Protein AF-A0A9E0UAN7-F1 (afdb_monomer)

Solvent-accessible surface area (backbone atoms only — not comparable to full-atom values): 4885 Å² total; per-residue (Å²): 136,73,68,72,75,76,69,63,57,97,73,68,72,74,41,82,46,78,45,31,70,57,25,84,83,60,50,68,68,60,54,51,54,49,57,76,66,53,85,67,55,76,82,44,34,42,80,47,78,36,81,88,22,35,76,58,42,73,77,43,100,57,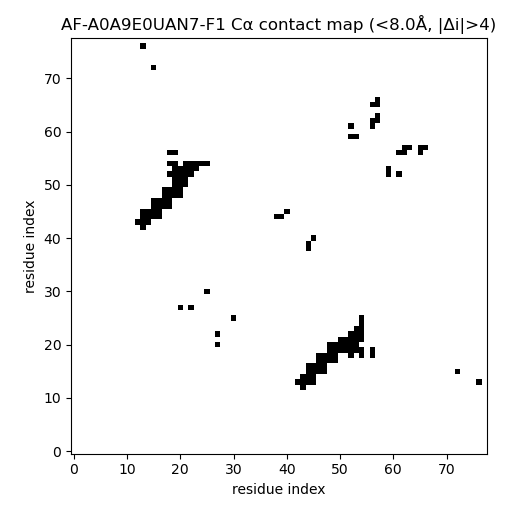9,71,57,52,52,49,54,52,50,54,54,60,64,68,71,111

Structure (mmCIF, N/CA/C/O backbone):
data_AF-A0A9E0UAN7-F1
#
_entry.id   AF-A0A9E0UAN7-F1
#
loop_
_atom_site.group_PDB
_atom_site.id
_atom_site.type_symbol
_atom_site.label_atom_id
_atom_site.label_alt_id
_atom_site.label_comp_id
_atom_site.label_asym_id
_atom_site.label_entity_id
_atom_site.label_seq_id
_atom_site.pdbx_PDB_ins_code
_atom_site.Cartn_x
_atom_site.Cartn_y
_atom_site.Cartn_z
_atom_site.occupancy
_atom_site.B_iso_or_equiv
_atom_site.auth_seq_id
_atom_site.auth_comp_id
_atom_site.auth_asym_id
_atom_site.auth_atom_id
_atom_site.pdbx_PDB_model_num
ATOM 1 N N . MET A 1 1 ? 11.383 16.839 7.609 1.00 51.91 1 MET A N 1
ATOM 2 C CA . MET A 1 1 ? 10.985 15.432 7.822 1.00 51.91 1 MET A CA 1
ATOM 3 C C . MET A 1 1 ? 10.901 15.048 9.308 1.00 51.91 1 MET A C 1
ATOM 5 O O . MET A 1 1 ? 10.405 13.972 9.591 1.00 51.91 1 MET A O 1
ATOM 9 N N . ASP A 1 2 ? 11.256 15.934 10.258 1.00 53.47 2 ASP A N 1
ATOM 10 C CA . ASP A 1 2 ? 11.367 15.567 11.690 1.00 53.47 2 ASP A CA 1
ATOM 11 C C . ASP A 1 2 ? 10.202 16.001 12.595 1.00 53.47 2 ASP A C 1
ATOM 13 O O . ASP A 1 2 ? 10.128 15.592 13.755 1.00 53.47 2 ASP A O 1
ATOM 17 N N . LEU A 1 3 ? 9.298 16.854 12.103 1.00 44.75 3 LEU A N 1
ATOM 18 C CA . LEU A 1 3 ? 8.214 17.417 12.920 1.00 44.75 3 LEU A CA 1
ATOM 19 C C . LEU A 1 3 ? 6.969 16.518 12.963 1.00 44.75 3 LEU A C 1
ATOM 21 O O . LEU A 1 3 ? 6.274 16.495 13.975 1.00 44.75 3 LEU A O 1
ATOM 25 N N . ALA A 1 4 ? 6.726 15.718 11.918 1.00 50.91 4 ALA A N 1
ATOM 26 C CA . ALA A 1 4 ? 5.580 14.805 11.851 1.00 50.91 4 ALA A CA 1
ATOM 27 C C . ALA A 1 4 ? 5.665 13.661 12.881 1.00 50.91 4 ALA A C 1
ATOM 29 O O . ALA A 1 4 ? 4.646 13.171 13.356 1.00 50.91 4 ALA A O 1
ATOM 30 N N . THR A 1 5 ? 6.876 13.272 13.289 1.00 51.72 5 THR A N 1
ATOM 31 C CA . THR A 1 5 ? 7.102 12.161 14.226 1.00 51.72 5 THR A CA 1
ATOM 32 C C . THR A 1 5 ? 6.763 12.522 15.678 1.00 51.72 5 THR A C 1
ATOM 34 O O . THR A 1 5 ? 6.453 11.633 16.465 1.00 51.72 5 THR A O 1
ATOM 37 N N . ARG A 1 6 ? 6.801 13.813 16.054 1.00 46.38 6 ARG A N 1
ATOM 38 C CA . ARG A 1 6 ? 6.662 14.266 17.458 1.00 46.38 6 ARG A CA 1
ATOM 39 C C . ARG A 1 6 ? 5.237 14.612 17.888 1.00 46.38 6 ARG A C 1
ATOM 41 O O . ARG A 1 6 ? 5.002 14.751 19.081 1.00 46.38 6 ARG A O 1
ATOM 48 N N . ALA A 1 7 ? 4.310 14.759 16.944 1.00 50.66 7 ALA A N 1
ATOM 49 C CA . ALA A 1 7 ? 2.927 15.159 17.216 1.00 50.66 7 ALA A CA 1
ATOM 50 C C . ALA A 1 7 ? 1.915 14.011 17.080 1.00 50.66 7 ALA A C 1
ATOM 52 O O . ALA A 1 7 ? 0.716 14.246 17.205 1.00 50.66 7 ALA A O 1
ATOM 53 N N . ALA A 1 8 ? 2.369 12.782 16.806 1.00 50.66 8 ALA A N 1
ATOM 54 C CA . ALA A 1 8 ? 1.465 11.646 16.692 1.00 50.66 8 ALA A CA 1
ATOM 55 C C . ALA A 1 8 ? 0.770 11.412 18.052 1.00 50.66 8 ALA A C 1
ATOM 57 O O . ALA A 1 8 ? 1.475 11.221 19.049 1.00 50.66 8 ALA A O 1
ATOM 58 N N . PRO A 1 9 ? -0.574 11.444 18.115 1.00 53.56 9 PRO A N 1
ATOM 59 C CA . PRO A 1 9 ? -1.326 11.129 19.326 1.00 53.56 9 PRO A CA 1
ATOM 60 C C . PRO A 1 9 ? -0.875 9.791 19.924 1.00 53.56 9 PRO A C 1
ATOM 62 O O . PRO A 1 9 ? -0.451 8.894 19.190 1.00 53.56 9 PRO A O 1
ATOM 65 N N . ARG A 1 10 ? -0.963 9.658 21.257 1.00 54.84 10 ARG A N 1
ATOM 66 C CA . ARG A 1 10 ? -0.638 8.406 21.975 1.00 54.84 10 ARG A CA 1
ATOM 67 C C . ARG A 1 10 ? -1.468 7.220 21.472 1.00 54.84 10 ARG A C 1
ATOM 69 O O . ARG A 1 10 ? -0.974 6.098 21.487 1.00 54.84 10 ARG A O 1
ATOM 76 N N . ASP A 1 11 ? -2.644 7.514 20.927 1.00 62.53 11 ASP A N 1
ATOM 77 C CA . ASP A 1 11 ? -3.559 6.562 20.318 1.00 62.53 11 ASP A CA 1
ATOM 78 C C . ASP A 1 11 ? -3.547 6.849 18.811 1.00 62.53 11 ASP A C 1
ATOM 80 O O . ASP A 1 11 ? -4.246 7.737 18.315 1.00 62.53 11 ASP A O 1
ATOM 84 N N . ARG A 1 12 ? -2.649 6.193 18.070 1.00 68.56 12 ARG A N 1
ATOM 85 C CA . ARG A 1 12 ? -2.623 6.359 16.612 1.00 68.56 12 ARG A CA 1
ATOM 86 C C . ARG A 1 12 ? -3.889 5.744 16.018 1.00 68.56 12 ARG A C 1
ATOM 88 O O . ARG A 1 12 ? -4.263 4.646 16.431 1.00 68.56 12 ARG A O 1
ATOM 95 N N . PRO A 1 13 ? -4.529 6.416 15.047 1.00 80.12 13 PRO A N 1
ATOM 96 C CA . PRO A 1 13 ? -5.666 5.832 14.362 1.00 80.12 13 PRO A CA 1
ATOM 97 C C . PRO A 1 13 ? -5.233 4.549 13.635 1.00 80.12 13 PRO A C 1
ATOM 99 O O . PRO A 1 13 ? -4.063 4.439 13.233 1.00 80.12 13 PRO A O 1
ATOM 102 N N . PRO A 1 14 ? -6.165 3.605 13.427 1.00 88.69 14 PRO A N 1
ATOM 103 C CA . PRO A 1 14 ? -5.947 2.477 12.536 1.00 88.69 14 PRO A CA 1
ATOM 104 C C . PRO A 1 14 ? -5.312 2.941 11.223 1.00 88.69 14 PRO A C 1
ATOM 106 O O . PRO A 1 14 ? -5.719 3.946 10.636 1.00 88.69 14 PRO A O 1
ATOM 109 N N . THR A 1 15 ? -4.276 2.234 10.782 1.00 91.62 15 THR A N 1
ATOM 110 C CA . THR A 1 15 ? -3.473 2.609 9.616 1.00 91.62 15 THR A CA 1
ATOM 111 C C . THR A 1 15 ? -3.507 1.496 8.576 1.00 91.62 15 THR A C 1
ATOM 113 O O . THR A 1 15 ? -3.152 0.354 8.866 1.00 91.62 15 THR A O 1
ATOM 116 N N .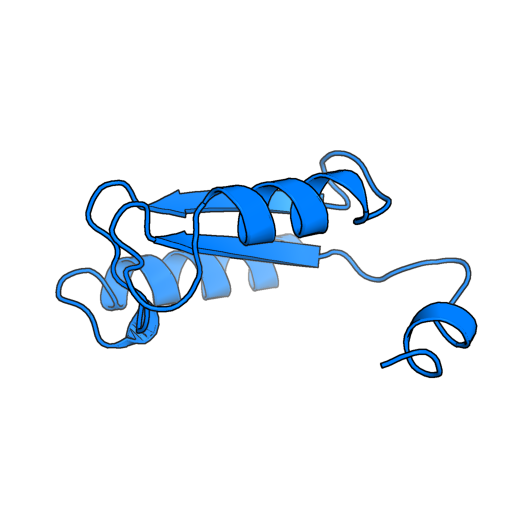 LEU A 1 16 ? -3.877 1.848 7.345 1.00 94.69 16 LEU A N 1
ATOM 117 C CA . LEU A 1 16 ? -3.763 0.991 6.169 1.00 94.69 16 LEU A CA 1
ATOM 118 C C . LEU A 1 16 ? -2.544 1.404 5.339 1.00 94.69 16 LEU A C 1
ATOM 120 O O . LEU A 1 16 ? -2.414 2.563 4.948 1.00 94.69 16 LEU A O 1
ATOM 124 N N . VAL A 1 17 ? -1.667 0.447 5.041 1.00 95.88 17 VAL A N 1
ATOM 125 C CA . VAL A 1 17 ? -0.520 0.615 4.144 1.00 95.88 17 VAL A CA 1
ATOM 126 C C . VAL A 1 17 ? -0.730 -0.252 2.911 1.00 95.88 17 VAL A C 1
ATOM 128 O O . VAL A 1 17 ? -0.930 -1.460 3.021 1.00 95.88 17 VAL A O 1
ATOM 131 N N . LEU A 1 18 ? -0.658 0.366 1.736 1.00 97.19 18 LEU A N 1
ATOM 132 C CA . LEU A 1 18 ? -0.825 -0.284 0.438 1.00 97.19 18 LEU A CA 1
ATOM 133 C C . LEU A 1 18 ? 0.477 -0.148 -0.352 1.00 97.19 18 LEU A C 1
ATOM 135 O O . LEU A 1 18 ? 1.015 0.956 -0.446 1.00 97.19 18 LEU A O 1
ATOM 139 N N . TYR A 1 19 ? 0.985 -1.243 -0.918 1.00 97.56 19 TYR A N 1
ATOM 140 C CA . TYR A 1 19 ? 2.240 -1.224 -1.672 1.00 97.56 19 TYR A CA 1
ATOM 141 C C . TYR A 1 19 ? 2.174 -2.057 -2.948 1.00 97.56 19 TYR A C 1
ATOM 143 O O . TYR A 1 19 ? 1.704 -3.194 -2.934 1.00 97.56 19 TYR A O 1
ATOM 151 N N . GLY A 1 20 ? 2.662 -1.490 -4.050 1.00 97.50 20 GLY A N 1
ATOM 152 C CA . GLY A 1 20 ? 2.844 -2.198 -5.312 1.00 97.50 20 GLY A CA 1
ATOM 153 C C . GLY A 1 20 ? 4.213 -2.862 -5.367 1.00 97.50 20 GLY A C 1
ATOM 154 O O . GLY A 1 20 ? 5.231 -2.192 -5.217 1.00 97.50 20 GLY A O 1
ATOM 155 N N . GLU A 1 21 ? 4.267 -4.172 -5.601 1.00 96.25 21 GLU A N 1
ATOM 156 C CA . GLU A 1 21 ? 5.545 -4.896 -5.645 1.00 96.25 21 GLU A CA 1
ATOM 157 C C . GLU A 1 21 ? 6.444 -4.481 -6.828 1.00 96.25 21 GLU A C 1
ATOM 159 O O . GLU A 1 21 ? 7.666 -4.668 -6.771 1.00 96.25 21 GLU A O 1
ATOM 164 N N . HIS A 1 22 ? 5.853 -3.886 -7.869 1.00 96.50 22 HIS A N 1
ATOM 165 C CA . HIS A 1 22 ? 6.535 -3.341 -9.043 1.00 96.50 22 HIS A CA 1
ATOM 166 C C . HIS A 1 22 ? 6.759 -1.821 -8.947 1.00 96.50 22 HIS A C 1
ATOM 168 O O . HIS A 1 22 ? 6.9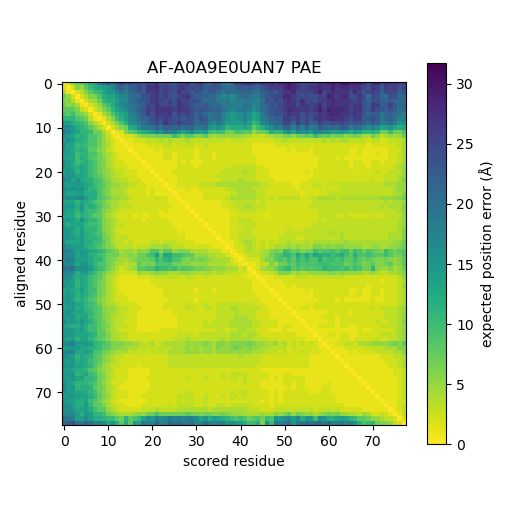02 -1.149 -9.964 1.00 96.50 22 HIS A O 1
ATOM 174 N N . ASP A 1 23 ? 6.751 -1.235 -7.747 1.00 96.62 23 ASP A N 1
ATOM 175 C CA . ASP A 1 23 ? 7.095 0.179 -7.589 1.00 96.62 23 ASP A CA 1
ATOM 176 C C . ASP A 1 23 ? 8.571 0.433 -7.966 1.00 96.62 23 ASP A C 1
ATOM 178 O O . ASP A 1 23 ? 9.497 -0.017 -7.289 1.00 96.62 23 ASP A O 1
ATOM 182 N N . GLU A 1 24 ? 8.784 1.157 -9.068 1.00 95.94 24 GLU A N 1
ATOM 183 C CA . GLU A 1 24 ? 10.107 1.568 -9.562 1.00 95.94 24 GLU A CA 1
ATOM 184 C C . GLU A 1 24 ? 10.535 2.955 -9.056 1.00 95.94 24 GLU A C 1
ATOM 186 O O . GLU A 1 24 ? 11.686 3.356 -9.231 1.00 95.94 24 GLU A O 1
ATOM 191 N N . ILE A 1 25 ? 9.622 3.696 -8.423 1.00 97.19 25 ILE A N 1
ATOM 192 C CA . ILE A 1 25 ? 9.869 5.042 -7.898 1.00 97.19 25 ILE A CA 1
ATOM 193 C C . ILE A 1 25 ? 10.312 4.957 -6.438 1.00 97.19 25 ILE A C 1
ATOM 195 O O . ILE A 1 25 ? 11.269 5.627 -6.046 1.00 97.19 25 ILE A O 1
ATOM 199 N N . ILE A 1 26 ? 9.644 4.128 -5.629 1.00 95.38 26 ILE A N 1
ATOM 200 C CA . ILE A 1 26 ? 10.000 3.873 -4.230 1.00 95.38 26 ILE A CA 1
ATOM 201 C C . ILE A 1 26 ? 10.732 2.527 -4.131 1.00 95.38 26 ILE A C 1
ATOM 203 O O . ILE A 1 26 ? 10.099 1.470 -4.199 1.00 95.38 26 ILE A O 1
ATOM 207 N N . PRO A 1 27 ? 12.057 2.523 -3.882 1.00 93.12 27 PRO A N 1
ATOM 208 C CA . PRO A 1 27 ? 12.812 1.286 -3.745 1.00 93.12 27 PRO A CA 1
ATOM 209 C C . PRO A 1 27 ? 12.300 0.427 -2.584 1.00 93.12 27 PRO A C 1
ATOM 211 O O . PRO A 1 27 ? 12.085 0.933 -1.479 1.00 93.12 27 PRO A O 1
ATOM 214 N N . LYS A 1 28 ? 12.244 -0.898 -2.784 1.00 94.50 28 LYS A N 1
ATOM 215 C CA . LYS A 1 28 ? 11.816 -1.875 -1.761 1.00 94.50 28 LYS A CA 1
ATOM 216 C C . LYS A 1 28 ? 12.500 -1.666 -0.407 1.00 94.50 28 LYS A C 1
ATOM 218 O O . LYS A 1 28 ? 11.855 -1.730 0.629 1.00 94.50 28 LYS A O 1
ATOM 223 N N . ARG A 1 29 ? 13.801 -1.346 -0.396 1.00 95.06 29 ARG A N 1
ATOM 224 C CA . ARG A 1 29 ? 14.546 -1.082 0.848 1.00 95.06 29 ARG A CA 1
ATOM 225 C C . ARG A 1 29 ? 13.989 0.113 1.626 1.00 95.06 29 ARG A C 1
ATOM 227 O O . ARG A 1 29 ? 13.889 0.030 2.844 1.00 95.06 29 ARG A O 1
ATOM 234 N N . ALA A 1 30 ? 13.631 1.197 0.938 1.00 94.38 30 ALA A N 1
ATOM 235 C CA . ALA A 1 30 ? 13.051 2.376 1.574 1.00 94.38 30 ALA A CA 1
ATOM 236 C C . ALA A 1 30 ? 11.663 2.058 2.146 1.00 94.38 30 ALA A C 1
ATOM 238 O O . ALA A 1 30 ? 11.367 2.436 3.278 1.00 94.38 30 ALA A O 1
ATOM 239 N N . PHE A 1 31 ? 10.859 1.289 1.407 1.00 95.25 31 PHE A N 1
ATOM 240 C CA . PHE A 1 31 ? 9.569 0.802 1.887 1.00 95.25 31 PHE A CA 1
ATOM 241 C C . PHE A 1 31 ? 9.709 -0.108 3.121 1.00 95.25 31 PHE A C 1
ATOM 243 O O . PHE A 1 31 ? 9.034 0.111 4.123 1.00 95.25 31 PHE A O 1
ATOM 250 N N . CYS A 1 32 ? 10.646 -1.060 3.117 1.00 93.69 32 CYS A N 1
ATOM 251 C CA . CYS A 1 32 ? 10.917 -1.901 4.286 1.00 93.69 32 CYS A CA 1
ATOM 252 C C . CYS A 1 32 ? 11.374 -1.075 5.498 1.00 93.69 32 CYS A C 1
ATOM 254 O O . CYS A 1 32 ? 10.927 -1.330 6.612 1.00 93.69 32 CYS A O 1
ATOM 256 N N . SER A 1 33 ? 12.230 -0.065 5.298 1.00 94.38 33 SER A N 1
ATOM 257 C CA . SER A 1 33 ? 12.641 0.840 6.380 1.00 94.38 33 SER A CA 1
ATOM 258 C C . SER A 1 33 ? 11.472 1.646 6.949 1.00 94.38 33 SER A C 1
ATOM 260 O O . SER A 1 33 ? 11.419 1.838 8.161 1.00 94.38 33 SER A O 1
ATOM 262 N N . LEU A 1 34 ? 10.526 2.078 6.106 1.00 91.25 34 LEU A N 1
ATOM 263 C CA . LEU A 1 34 ? 9.280 2.693 6.563 1.00 91.25 34 LEU A CA 1
ATOM 264 C C . LEU A 1 34 ? 8.474 1.708 7.418 1.00 91.25 34 LEU A C 1
ATOM 266 O O . LEU A 1 34 ? 8.115 2.056 8.537 1.00 91.25 34 LEU A O 1
ATOM 270 N N . LEU A 1 35 ? 8.236 0.486 6.928 1.00 90.75 35 LEU A N 1
ATOM 271 C CA . LEU A 1 35 ? 7.474 -0.529 7.662 1.00 90.75 35 LEU A CA 1
ATOM 272 C C . LEU A 1 35 ? 8.087 -0.845 9.031 1.00 90.75 35 LEU A C 1
ATOM 274 O O . LEU A 1 35 ? 7.358 -0.891 10.014 1.00 90.75 35 LEU A O 1
ATOM 278 N N . SER A 1 36 ? 9.413 -0.989 9.126 1.00 90.19 36 SER A N 1
ATOM 279 C CA . SER A 1 36 ? 10.100 -1.205 10.410 1.00 90.19 36 SER A CA 1
ATOM 280 C C . SER A 1 36 ? 9.965 -0.038 11.393 1.00 90.19 36 SER A C 1
ATOM 282 O O . SER A 1 36 ? 10.134 -0.232 12.593 1.00 90.19 36 SER A O 1
ATO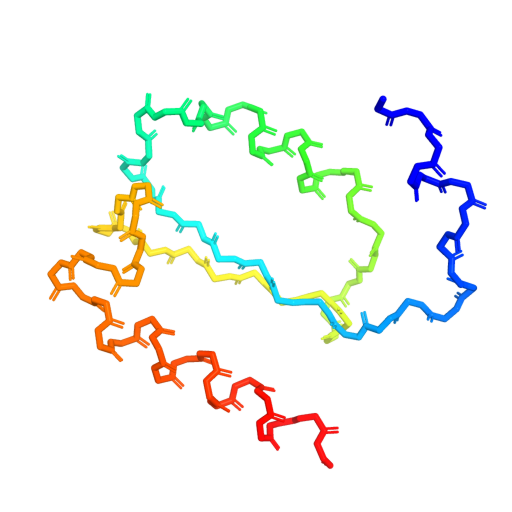M 284 N N . ALA A 1 37 ? 9.712 1.174 10.897 1.00 87.88 37 ALA A N 1
ATOM 285 C CA . ALA A 1 37 ? 9.567 2.374 11.715 1.00 87.88 37 ALA A CA 1
ATOM 286 C C . ALA A 1 37 ? 8.106 2.689 12.074 1.00 87.88 37 ALA A C 1
ATOM 288 O O . ALA A 1 37 ? 7.866 3.546 12.931 1.00 87.88 37 ALA A O 1
ATOM 289 N N . LEU A 1 38 ? 7.130 2.043 11.425 1.00 85.81 38 LEU A N 1
ATOM 290 C CA . LEU A 1 38 ? 5.719 2.206 11.752 1.00 85.81 38 LEU A CA 1
ATOM 291 C C . LEU A 1 38 ? 5.407 1.449 13.053 1.00 85.81 38 LEU A C 1
ATOM 293 O O . LEU A 1 38 ? 5.566 0.233 13.105 1.00 85.81 38 LEU A O 1
ATOM 297 N N . PRO A 1 39 ? 4.962 2.140 14.116 1.00 79.50 39 PRO A N 1
ATOM 298 C CA . PRO A 1 39 ? 4.485 1.482 15.320 1.00 79.50 39 PRO A CA 1
ATOM 299 C C . PRO A 1 39 ? 3.072 0.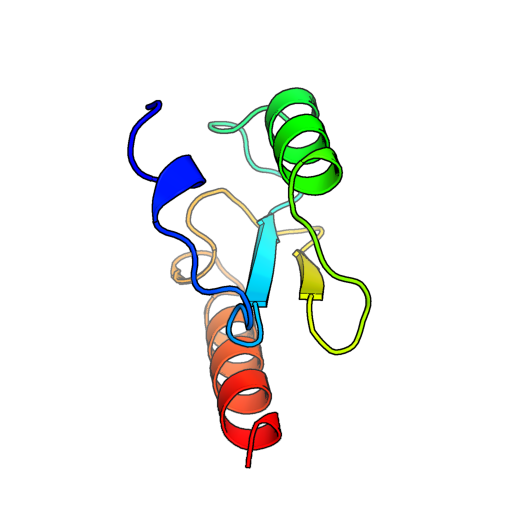933 15.094 1.00 79.50 39 PRO A C 1
ATOM 301 O O . PRO A 1 39 ? 2.244 1.585 14.456 1.00 79.50 39 PRO A O 1
ATOM 304 N N . GLY A 1 40 ? 2.790 -0.223 15.688 1.00 77.38 40 GLY A N 1
ATOM 305 C CA . GLY A 1 40 ? 1.487 -0.880 15.631 1.00 77.38 40 GLY A CA 1
ATOM 306 C C . GLY 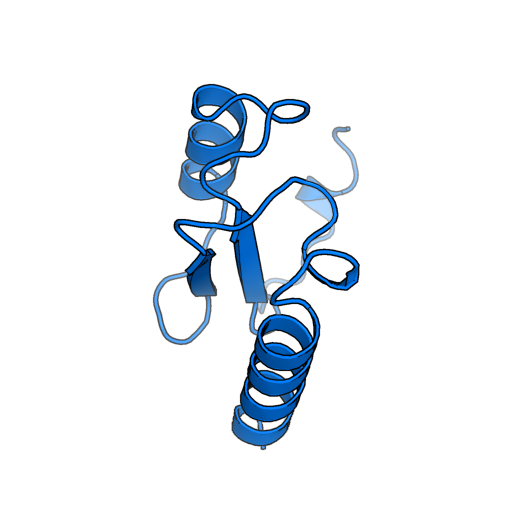A 1 40 ? 1.586 -2.292 15.066 1.00 77.38 40 GLY A C 1
ATOM 307 O O . GLY A 1 40 ? 2.377 -2.567 14.169 1.00 77.38 40 GLY A O 1
ATOM 308 N N . GLU A 1 41 ? 0.764 -3.182 15.602 1.00 78.94 41 GLU A N 1
ATOM 309 C CA . GLU A 1 41 ? 0.566 -4.538 15.096 1.00 78.94 41 GLU A CA 1
ATOM 310 C C . GLU A 1 41 ? -0.865 -4.660 14.561 1.00 78.94 41 GLU A C 1
ATOM 312 O O . GLU A 1 41 ? -1.720 -3.829 14.898 1.00 78.94 41 GLU A O 1
ATOM 317 N N . PRO A 1 42 ? -1.169 -5.670 13.732 1.00 77.25 42 PRO A N 1
ATOM 318 C CA . PRO A 1 42 ? -2.551 -5.994 13.414 1.00 77.25 42 PRO A CA 1
ATOM 319 C C . PRO A 1 42 ? -3.389 -6.132 14.704 1.00 77.25 42 PRO A C 1
ATOM 321 O O . PRO A 1 42 ? -2.936 -6.779 15.647 1.00 77.25 42 PRO A O 1
ATOM 324 N N . PRO A 1 43 ? -4.596 -5.539 14.778 1.00 80.38 43 PRO A N 1
ATOM 325 C CA . PRO A 1 43 ? -5.342 -4.905 13.686 1.00 80.38 43 PRO A CA 1
ATOM 326 C C . PRO A 1 43 ? -5.062 -3.402 13.477 1.00 80.38 43 PRO A C 1
ATOM 328 O O . PRO A 1 43 ? -5.549 -2.843 12.499 1.00 80.38 43 PRO A O 1
ATOM 331 N N . ALA A 1 44 ? -4.287 -2.746 14.348 1.00 85.56 44 ALA A N 1
ATOM 332 C CA . ALA A 1 44 ? -4.028 -1.301 14.289 1.00 85.56 44 ALA A CA 1
ATOM 333 C C . ALA A 1 44 ? -3.193 -0.878 13.066 1.00 85.56 44 ALA A C 1
ATOM 335 O O . ALA A 1 44 ? -3.320 0.250 12.589 1.00 85.56 44 ALA A O 1
ATOM 336 N N . LEU A 1 45 ? -2.361 -1.782 12.543 1.00 90.62 45 LEU A N 1
ATOM 337 C CA . LEU A 1 45 ? -1.640 -1.619 11.283 1.00 90.62 45 LEU A CA 1
ATOM 338 C C . LEU A 1 45 ? -1.997 -2.770 10.336 1.00 90.62 45 LEU A C 1
ATOM 340 O O . LEU A 1 45 ? -1.715 -3.932 10.628 1.00 90.62 45 LEU A O 1
ATOM 344 N N . ARG A 1 46 ? -2.592 -2.448 9.185 1.00 93.50 46 ARG A N 1
ATOM 345 C CA . ARG A 1 46 ? -2.897 -3.407 8.116 1.00 93.50 46 ARG A CA 1
ATOM 346 C C . ARG A 1 46 ? -2.022 -3.107 6.904 1.00 93.50 46 ARG A C 1
ATOM 348 O O . ARG A 1 46 ? -2.029 -1.990 6.397 1.00 93.50 46 ARG A O 1
ATOM 355 N N . LEU A 1 47 ? -1.280 -4.107 6.437 1.00 95.06 47 LEU A N 1
ATOM 356 C CA . LEU A 1 47 ? -0.455 -4.028 5.232 1.00 95.06 47 LEU A CA 1
ATOM 357 C C . LEU A 1 47 ? -1.069 -4.893 4.131 1.00 95.06 47 LEU A C 1
ATOM 359 O O . LEU A 1 47 ? -1.327 -6.074 4.350 1.00 95.06 47 LEU A O 1
ATOM 363 N N . VAL A 1 48 ? -1.234 -4.318 2.942 1.00 96.56 48 VAL A N 1
ATOM 364 C CA . VAL A 1 48 ? -1.616 -5.036 1.723 1.00 96.56 48 VAL A CA 1
ATOM 365 C C . VAL A 1 48 ? -0.536 -4.824 0.667 1.00 96.56 48 VAL A C 1
ATOM 367 O O . VAL A 1 48 ? -0.169 -3.690 0.348 1.00 96.56 48 VAL A O 1
ATOM 370 N N . ILE A 1 49 ? -0.023 -5.926 0.125 1.00 96.75 49 ILE A N 1
ATOM 371 C CA . ILE A 1 49 ? 0.930 -5.924 -0.985 1.00 96.75 49 ILE A CA 1
ATOM 372 C C . ILE A 1 49 ? 0.187 -6.387 -2.232 1.00 96.75 49 ILE A C 1
ATOM 374 O O . ILE A 1 49 ? -0.425 -7.452 -2.224 1.00 96.75 49 ILE A O 1
ATOM 378 N N . TYR A 1 50 ? 0.278 -5.606 -3.303 1.00 97.38 50 TYR A N 1
ATOM 379 C CA . TYR A 1 50 ? -0.270 -5.936 -4.610 1.00 97.38 50 TYR A CA 1
ATOM 380 C C . TYR A 1 50 ? 0.863 -6.443 -5.514 1.00 97.38 50 TYR A C 1
ATOM 382 O O . TYR A 1 50 ? 1.643 -5.622 -6.009 1.00 97.38 50 TYR A O 1
ATOM 390 N N . PRO A 1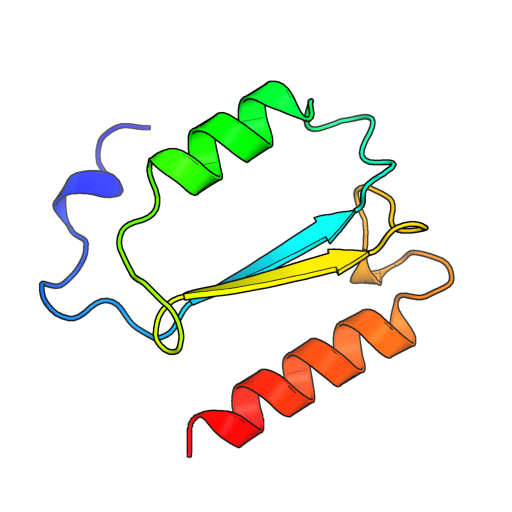 51 ? 0.963 -7.760 -5.792 1.00 96.38 51 PRO A N 1
ATOM 391 C CA . PRO A 1 51 ? 2.094 -8.328 -6.536 1.00 96.38 51 PRO A CA 1
ATOM 392 C C . PRO A 1 51 ? 2.228 -7.794 -7.965 1.00 96.38 51 PRO A C 1
ATOM 394 O O . PRO A 1 51 ? 3.311 -7.764 -8.527 1.00 96.38 51 PRO A O 1
ATOM 397 N N . ARG A 1 52 ? 1.116 -7.355 -8.568 1.00 96.00 52 ARG A N 1
ATOM 398 C CA . ARG A 1 52 ? 1.092 -6.736 -9.906 1.00 96.00 52 ARG A CA 1
ATOM 399 C C . ARG A 1 52 ? 0.946 -5.213 -9.859 1.00 96.00 52 ARG A C 1
ATOM 401 O O . ARG A 1 52 ? 0.691 -4.596 -10.891 1.00 96.00 52 ARG A O 1
ATOM 408 N N . GLY A 1 53 ? 1.049 -4.633 -8.664 1.00 96.62 53 GLY A N 1
ATOM 409 C CA . GLY A 1 53 ? 0.840 -3.212 -8.427 1.00 96.62 53 GLY A CA 1
ATOM 410 C C . GLY A 1 53 ? 2.061 -2.385 -8.738 1.00 96.62 53 GLY A C 1
ATOM 411 O O . GLY A 1 53 ? 3.180 -2.754 -8.390 1.00 96.62 53 GLY A O 1
ATOM 412 N N . TRP A 1 54 ? 1.808 -1.247 -9.365 1.00 96.62 54 TRP A N 1
ATOM 413 C CA . TRP A 1 54 ? 2.805 -0.225 -9.656 1.00 96.62 54 TRP A CA 1
ATOM 414 C C . TRP A 1 54 ? 2.648 0.944 -8.683 1.00 96.62 54 TRP A C 1
ATOM 416 O O . TRP A 1 54 ? 1.748 0.956 -7.847 1.00 96.62 54 TRP A O 1
ATOM 426 N N . HIS A 1 55 ? 3.497 1.960 -8.821 1.00 96.50 55 HIS A N 1
ATOM 427 C CA . HIS A 1 55 ? 3.500 3.125 -7.935 1.00 96.50 55 HIS A CA 1
ATOM 428 C C . HIS A 1 55 ? 2.123 3.806 -7.803 1.00 96.50 55 HIS A C 1
ATOM 430 O O . HIS A 1 55 ? 1.663 4.128 -6.710 1.00 96.50 55 HIS A O 1
ATOM 436 N N . MET A 1 56 ? 1.421 3.993 -8.924 1.00 96.69 56 MET A N 1
ATOM 437 C CA . MET A 1 56 ? 0.113 4.651 -8.957 1.00 96.69 56 MET A CA 1
ATOM 438 C C . MET A 1 56 ? -1.030 3.639 -8.793 1.00 96.69 56 MET A C 1
ATOM 440 O O . MET A 1 56 ? -1.868 3.525 -9.684 1.00 96.69 56 MET A O 1
ATOM 444 N N . LEU A 1 57 ? -1.073 2.922 -7.663 1.00 97.31 57 LEU A N 1
ATOM 445 C CA . LEU A 1 57 ? -1.994 1.799 -7.406 1.00 97.31 57 LEU A CA 1
ATOM 446 C C . LEU A 1 57 ? -3.458 2.078 -7.786 1.00 97.31 57 LEU A C 1
ATOM 448 O O . LEU A 1 57 ? -4.078 1.293 -8.485 1.00 97.31 57 LEU A O 1
ATOM 452 N N . MET A 1 58 ? -4.022 3.226 -7.405 1.00 96.50 58 MET A N 1
ATOM 453 C CA . MET A 1 58 ? -5.432 3.539 -7.711 1.00 96.50 58 MET A CA 1
ATOM 454 C C . MET A 1 58 ? -5.704 3.787 -9.207 1.00 96.50 58 MET A C 1
ATOM 456 O O . MET A 1 58 ? -6.856 3.818 -9.630 1.00 96.50 58 MET A O 1
ATOM 460 N N . ARG A 1 59 ? -4.657 4.018 -10.008 1.00 96.44 59 ARG A N 1
ATOM 461 C CA . ARG A 1 59 ? -4.735 4.292 -11.453 1.00 96.44 59 ARG A CA 1
ATOM 462 C C . ARG A 1 59 ? -4.198 3.143 -12.303 1.00 96.44 59 ARG A C 1
ATOM 464 O O . ARG A 1 59 ? -4.210 3.258 -13.528 1.00 96.44 59 ARG A O 1
ATOM 471 N N . ASP A 1 60 ? -3.671 2.094 -11.680 1.00 93.81 60 ASP A N 1
ATOM 472 C CA . ASP A 1 60 ? -3.154 0.936 -12.394 1.00 93.81 60 ASP A CA 1
ATOM 473 C C . ASP A 1 60 ? -4.307 0.049 -12.922 1.00 93.81 60 ASP A C 1
ATOM 475 O O . ASP A 1 60 ? -5.491 0.331 -12.717 1.00 93.81 60 ASP A O 1
ATOM 479 N N . LEU A 1 61 ? -3.971 -1.041 -13.619 1.00 94.25 61 LEU A N 1
ATOM 480 C CA . LEU A 1 61 ? -4.961 -1.963 -14.200 1.00 94.25 61 LEU A CA 1
ATOM 481 C C . LEU A 1 61 ? -5.852 -2.666 -13.161 1.00 94.25 61 LEU A C 1
ATOM 483 O O . LEU A 1 61 ? -6.905 -3.193 -13.512 1.00 94.25 61 LEU A O 1
ATOM 487 N N . GLN A 1 62 ? -5.432 -2.702 -11.900 1.00 94.38 62 GLN A N 1
ATOM 488 C CA . GLN A 1 62 ? -6.156 -3.297 -10.780 1.00 94.38 62 GLN A CA 1
ATOM 489 C C . GLN A 1 62 ? -6.675 -2.227 -9.805 1.00 94.38 62 GLN A C 1
ATOM 491 O O . GLN A 1 62 ? -7.155 -2.581 -8.731 1.00 94.38 62 GLN A O 1
ATOM 496 N N . GLY A 1 63 ? -6.648 -0.941 -10.174 1.00 96.56 63 GLY A N 1
ATOM 497 C CA . GLY A 1 63 ? -7.027 0.162 -9.293 1.00 96.56 63 GLY A CA 1
ATOM 498 C C . GLY A 1 63 ? -8.443 0.037 -8.735 1.00 96.56 63 GLY A C 1
ATOM 499 O O . GLY A 1 63 ? -8.686 0.418 -7.597 1.00 96.56 63 GLY A O 1
ATOM 500 N N . ALA A 1 64 ? -9.362 -0.590 -9.476 1.00 97.12 64 ALA A N 1
ATOM 501 C CA . ALA A 1 64 ? -10.699 -0.907 -8.974 1.00 97.12 64 ALA A CA 1
ATOM 502 C C . ALA A 1 64 ? -10.672 -1.815 -7.726 1.00 97.12 64 ALA A C 1
ATOM 504 O O . ALA A 1 64 ? -11.425 -1.574 -6.787 1.00 97.12 64 ALA A O 1
ATOM 505 N N . TRP A 1 65 ? -9.781 -2.813 -7.690 1.00 96.69 65 TRP A N 1
ATOM 506 C CA . TRP A 1 65 ? -9.587 -3.688 -6.529 1.00 96.69 65 TRP A CA 1
ATOM 507 C C . TRP A 1 65 ? -8.953 -2.930 -5.366 1.00 96.69 65 TRP A C 1
ATOM 509 O O . TRP A 1 65 ? -9.439 -3.021 -4.247 1.00 96.69 65 TRP A O 1
ATOM 519 N N . VAL A 1 66 ? -7.944 -2.100 -5.651 1.00 97.88 66 VAL A N 1
ATOM 520 C CA . VAL A 1 66 ? -7.302 -1.243 -4.641 1.00 97.88 66 VAL A CA 1
ATOM 521 C C . VAL A 1 66 ? -8.330 -0.330 -3.965 1.00 97.88 66 VAL A C 1
ATOM 523 O O . VAL A 1 66 ? -8.348 -0.198 -2.745 1.00 97.88 66 VAL A O 1
ATOM 526 N N . MET A 1 67 ? -9.212 0.292 -4.751 1.00 98.06 67 MET A N 1
ATOM 527 C CA . MET A 1 67 ? -10.270 1.160 -4.231 1.00 98.06 67 MET A CA 1
ATOM 528 C C . MET A 1 67 ? -11.319 0.382 -3.427 1.00 98.06 67 MET A C 1
ATOM 530 O O . MET A 1 67 ? -11.794 0.890 -2.412 1.00 98.06 67 MET A O 1
ATOM 534 N N . ALA A 1 68 ? -11.664 -0.839 -3.848 1.00 97.50 68 ALA A N 1
ATOM 535 C CA . ALA A 1 68 ? -12.572 -1.708 -3.103 1.00 97.50 68 ALA A CA 1
ATOM 536 C C . ALA A 1 68 ? -11.981 -2.124 -1.745 1.00 97.50 68 ALA A C 1
ATOM 538 O O . ALA A 1 68 ? -12.684 -2.063 -0.740 1.00 97.50 68 ALA A O 1
ATOM 539 N N . ASP A 1 69 ? -10.689 -2.457 -1.692 1.00 97.25 69 ASP A N 1
ATOM 540 C CA . ASP A 1 69 ? -9.992 -2.803 -0.447 1.00 97.25 69 ASP A CA 1
ATOM 541 C C . ASP A 1 69 ? -9.912 -1.606 0.515 1.00 97.25 69 ASP A C 1
ATOM 543 O O . ASP A 1 69 ? -10.072 -1.770 1.725 1.00 97.25 69 ASP A O 1
ATOM 547 N N . ILE A 1 70 ? -9.719 -0.387 -0.009 1.00 97.19 70 ILE A N 1
ATOM 548 C CA . ILE A 1 70 ? -9.786 0.847 0.791 1.00 97.19 70 ILE A CA 1
ATOM 549 C C . ILE A 1 70 ? -11.184 1.025 1.390 1.00 97.19 70 ILE A C 1
ATOM 551 O O . ILE A 1 70 ? -11.297 1.286 2.585 1.00 97.19 70 ILE A O 1
ATOM 555 N N . ALA A 1 71 ? -12.239 0.883 0.581 1.00 97.44 71 ALA A N 1
ATOM 556 C CA . ALA A 1 71 ? -13.617 1.021 1.051 1.00 97.44 71 ALA A CA 1
ATOM 557 C C . ALA A 1 71 ? -13.954 -0.027 2.122 1.00 97.44 71 ALA A C 1
ATOM 559 O O . ALA A 1 71 ? -14.429 0.328 3.197 1.00 97.44 71 ALA A O 1
ATOM 560 N N . ALA A 1 72 ? -13.606 -1.293 1.875 1.00 96.25 72 ALA A N 1
ATOM 561 C CA . ALA A 1 72 ? -13.807 -2.377 2.830 1.00 96.25 72 ALA A CA 1
ATOM 562 C C . ALA A 1 72 ? -13.054 -2.137 4.147 1.00 96.25 72 ALA A C 1
ATOM 564 O O . ALA A 1 72 ? -13.584 -2.411 5.218 1.00 96.25 72 ALA A O 1
ATOM 565 N N . TRP A 1 73 ? -11.829 -1.604 4.091 1.00 95.69 73 TRP A N 1
ATOM 566 C CA . TRP A 1 73 ? -11.079 -1.269 5.300 1.00 95.69 73 TRP A CA 1
ATOM 567 C C . TRP A 1 73 ? -11.728 -0.140 6.106 1.00 95.69 73 TRP A C 1
ATOM 569 O O . TRP A 1 73 ? -11.724 -0.223 7.332 1.00 95.69 73 TRP A O 1
ATOM 579 N N . ILE A 1 74 ? -12.275 0.884 5.439 1.00 94.38 74 ILE A N 1
ATOM 580 C CA . ILE A 1 74 ? -12.997 1.990 6.089 1.00 94.38 74 ILE A CA 1
ATOM 581 C C . ILE A 1 74 ? -14.257 1.469 6.788 1.00 94.38 74 ILE A C 1
ATOM 583 O O . ILE A 1 74 ? -14.485 1.816 7.946 1.00 94.38 74 ILE A O 1
ATOM 587 N N . ASP A 1 75 ? -15.032 0.614 6.117 1.00 93.81 75 ASP A N 1
ATOM 588 C CA . ASP A 1 75 ? -16.262 0.033 6.672 1.00 93.81 75 ASP A CA 1
ATOM 589 C C . ASP A 1 75 ? -15.984 -0.913 7.860 1.00 93.81 75 ASP A C 1
ATOM 591 O O . ASP A 1 75 ? -16.795 -1.008 8.776 1.00 93.81 75 ASP A O 1
ATOM 595 N N . ASP A 1 76 ? -14.818 -1.568 7.888 1.00 87.75 76 ASP A N 1
ATOM 596 C CA . ASP A 1 76 ? -14.35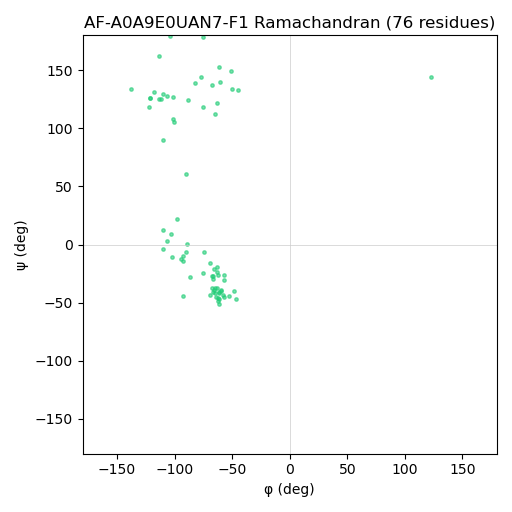6 -2.461 8.968 1.00 87.75 76 ASP A CA 1
ATOM 597 C C . ASP A 1 76 ? -13.908 -1.711 10.245 1.00 87.75 76 ASP A C 1
ATOM 599 O O . ASP A 1 76 ? -13.592 -2.343 11.249 1.00 87.75 76 ASP A O 1
ATOM 603 N N . GLN A 1 77 ? -13.846 -0.369 10.234 1.00 71.94 77 GLN A N 1
ATOM 604 C CA . GLN A 1 77 ? -13.498 0.435 11.422 1.00 71.94 77 GLN A CA 1
ATOM 605 C C . GLN A 1 77 ? -14.711 0.823 12.296 1.00 71.94 77 GLN A C 1
ATOM 607 O O . GLN A 1 77 ? -14.529 1.554 13.275 1.00 71.94 77 GLN A O 1
ATOM 612 N N . GLY A 1 78 ? -15.927 0.401 11.921 1.00 55.91 78 GLY A N 1
ATOM 613 C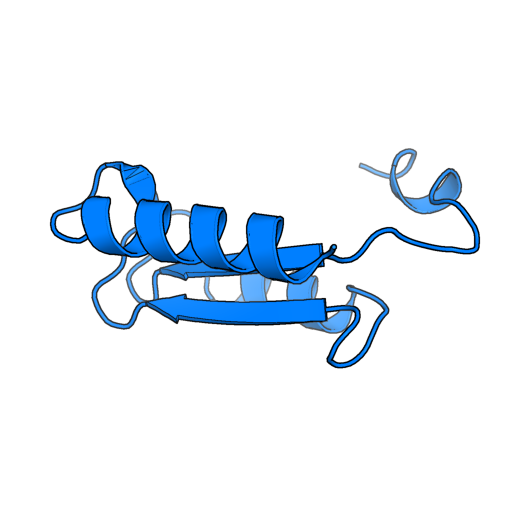 CA . GLY A 1 78 ? -17.196 0.707 12.603 1.00 55.91 78 GLY A CA 1
ATOM 614 C C . GLY A 1 78 ? -17.584 -0.263 13.713 1.00 55.91 78 GLY A C 1
ATOM 615 O O . GLY A 1 78 ? -17.342 -1.479 13.560 1.00 55.91 78 GLY A O 1
#

pLDDT: mean 86.4, std 15.89, range [44.75, 98.06]

Secondary structure (DSSP, 8-state):
--STTTS--SS---EEEEEETT-SSS-HHHHHHHHHH----TTTEEEEEETT--SSGGGSTTHHHHHHHHHHHHHTT-

Radius of gyration: 13.75 Å; Cα contacts (8 Å, |Δi|>4): 71; chains: 1; bounding box: 32×26×36 Å

Sequence (78 aa):
MDLATRAAPRDRPPTLVLYGEHDEIIPKRAFCSLLSALPGEPPALRLVIYPRGWHMLMRDLQGAWVMADIAAWIDDQG

Mean predicted aligned error: 6.51 Å

Foldseek 3Di:
DPPVVPPQPPDHAQDEAEEELAEPPQDPVNVVVVVVPDDDDPPSYHYDYDPHAYPPCCPDPCVVVVVVVVVVNVVVVD

Nearest PDB structures (foldseek):
  5aob-assembly1_A  TM=6.101E-01  e=3.903E-01  Thermogutta terrifontis
  5ao9-assembly1_A  TM=6.108E-01  e=4.470E-01  Thermogutta terrifontis
  5aoa-assembly1_A  TM=6.092E-01  e=5.865E-01  Thermogutta terrifontis
  5g5m-assembly1_A  TM=7.124E-01  e=1.237E+00  Pyrococcus furiosus
  5g5c-assembly1_A-2  TM=7.029E-01  e=1.237E+00  Pyrococcus furiosus